Protein AF-A0A645DSS9-F1 (afdb_monomer)

pLDDT: mean 85.05, std 14.17, range [47.34, 95.88]

Mean predicted aligned error: 7.58 Å

Organism: NCBI:txid1076179

Nearest PDB structures (foldseek):
  5gar-assembly1_R  TM=8.750E-01  e=1.091E-02  Thermus thermophilus
  6r10-assembly1_Y  TM=9.092E-01  e=1.528E-02  Thermus thermophilus HB8
  6r10-assembly1_X  TM=8.904E-01  e=1.710E-02  Thermus thermophilus HB8
  8yy1-assembly1_U  TM=9.049E-01  e=2.396E-02  Thermus thermophilus HB8
  8yy1-assembly1_Z  TM=8.650E-01  e=2.141E-02  Thermus thermophilus HB8

Solvent-accessible surface area (backbone atoms only — not comparable to full-atom values): 4822 Å² total; per-residue (Å²): 142,82,66,59,32,86,86,76,66,71,70,57,83,78,46,72,69,56,54,54,49,49,57,58,23,48,43,49,26,56,52,36,33,53,59,26,48,58,54,22,53,56,40,42,55,54,25,51,57,48,31,75,78,40,63,92,44,44,76,67,40,49,48,62,29,52,59,34,46,52,52,25,52,52,19,42,52,53,19,53,52,45,53,68,68,56,85,110

Sequence (88 aa):
MQKSGLLGAGGAAITVWQGLGICFACLPIAISGFYSAIWQGKSSAASILMIAKRPEQIGKAVILPAMCETYAVFGLLISILLLNGIKL

Foldseek 3Di:
DCQQCPVHDDGPPQDPVLVVLLVVLLVLLVVQVVVLVVQLVVLLVVLVVVCVVPVVCNVVSVVRSVVSCVSSVVSVVSSVVSNVVRRD

Secondary structure (DSSP, 8-state):
--SS-TTTS------HHHHHHHHHHTHHHHHHHHHHHHHHHHHHHHHHHHHHH-GGGHHHHHHHHHHHHHHHHHHHHHHHHHHHHS--

Radius of gyration: 19.05 Å; Cα contacts (8 Å, |Δi|>4): 71; chains: 1; bounding box: 31×27×55 Å

Structure (mmCIF, N/CA/C/O backbone):
data_AF-A0A645DSS9-F1
#
_entry.id   AF-A0A645DSS9-F1
#
loop_
_atom_site.group_PDB
_atom_site.id
_atom_site.type_symbol
_atom_site.label_atom_id
_atom_site.label_alt_id
_atom_site.label_comp_id
_atom_site.label_asym_id
_atom_site.label_entity_id
_atom_site.label_seq_id
_atom_site.pdbx_PDB_ins_code
_atom_site.Cartn_x
_atom_site.Cartn_y
_atom_site.Cartn_z
_atom_site.occupancy
_atom_site.B_iso_or_equiv
_atom_site.auth_seq_id
_atom_site.auth_comp_id
_atom_site.auth_asym_id
_atom_site.auth_atom_id
_atom_site.pdbx_PDB_model_num
ATOM 1 N N . MET A 1 1 ? 7.476 15.285 -13.430 1.00 49.03 1 MET A N 1
ATOM 2 C CA . MET A 1 1 ? 6.269 14.607 -13.966 1.00 49.03 1 MET A CA 1
ATOM 3 C C . MET A 1 1 ? 5.747 15.264 -15.255 1.00 49.03 1 MET A C 1
ATOM 5 O O . MET A 1 1 ? 4.555 15.256 -15.515 1.00 49.03 1 MET A O 1
ATOM 9 N N . GLN A 1 2 ? 6.634 15.758 -16.123 1.00 53.19 2 GLN A N 1
ATOM 10 C CA . GLN A 1 2 ? 6.281 16.360 -17.413 1.00 53.19 2 GLN A CA 1
ATOM 11 C C . GLN A 1 2 ? 7.066 15.625 -18.505 1.00 53.19 2 GLN A C 1
ATOM 13 O O . GLN A 1 2 ? 7.980 16.171 -19.102 1.00 53.19 2 GLN A O 1
ATOM 18 N N . LYS A 1 3 ? 6.804 14.321 -18.655 1.00 51.06 3 LYS A N 1
ATOM 19 C CA . LYS A 1 3 ? 7.543 13.477 -19.608 1.00 51.06 3 LYS A CA 1
ATOM 20 C C . LYS A 1 3 ? 6.807 13.294 -20.935 1.00 51.06 3 LYS A C 1
ATOM 22 O O . LYS A 1 3 ? 7.455 13.121 -21.948 1.00 51.06 3 LYS A O 1
ATOM 27 N N . SER A 1 4 ? 5.474 13.392 -20.940 1.00 52.69 4 SER A N 1
ATOM 28 C CA . SER A 1 4 ? 4.622 13.071 -22.100 1.00 52.69 4 SER A CA 1
ATOM 29 C C . SER A 1 4 ? 4.077 14.278 -22.874 1.00 52.69 4 SER A C 1
ATOM 31 O O . SER A 1 4 ? 3.388 14.083 -23.870 1.00 52.69 4 SER A O 1
ATOM 33 N N . GLY A 1 5 ? 4.334 15.518 -22.445 1.00 54.72 5 GLY A N 1
ATOM 34 C CA . GLY A 1 5 ? 3.751 16.694 -23.112 1.00 54.72 5 GLY A CA 1
ATOM 35 C C . GLY A 1 5 ? 2.213 16.766 -23.042 1.00 54.72 5 GLY A C 1
ATOM 36 O O . GLY A 1 5 ? 1.612 17.580 -23.737 1.00 54.72 5 GLY A O 1
ATOM 37 N N . LEU A 1 6 ? 1.575 15.955 -22.182 1.00 59.44 6 LEU A N 1
ATOM 38 C CA . LEU A 1 6 ? 0.115 15.788 -22.062 1.00 59.44 6 LEU A CA 1
ATOM 39 C C . LEU A 1 6 ? -0.648 17.095 -21.750 1.00 59.44 6 LEU A C 1
ATOM 41 O O . LEU A 1 6 ? -1.842 17.181 -22.006 1.00 59.44 6 LEU A O 1
ATOM 45 N N . LEU A 1 7 ? 0.039 18.115 -21.226 1.00 61.22 7 LEU A N 1
ATOM 46 C CA . LEU A 1 7 ? -0.513 19.433 -20.877 1.00 61.22 7 LEU A CA 1
ATOM 47 C C . LEU A 1 7 ? -0.058 20.566 -21.816 1.00 61.22 7 LEU A C 1
ATOM 49 O O . LEU A 1 7 ? -0.152 21.734 -21.459 1.00 61.22 7 LEU A O 1
ATOM 53 N N . GLY A 1 8 ? 0.405 20.233 -23.024 1.00 60.06 8 GLY A N 1
ATOM 54 C CA . GLY A 1 8 ? 0.730 21.223 -24.049 1.00 60.06 8 GLY A CA 1
ATOM 55 C C . GLY A 1 8 ? 2.166 21.730 -23.959 1.00 60.06 8 GLY A C 1
ATOM 56 O O . GLY A 1 8 ? 2.455 22.705 -23.279 1.00 60.06 8 GLY A O 1
ATOM 57 N N . ALA A 1 9 ? 3.058 21.037 -24.666 1.00 47.34 9 ALA A N 1
ATOM 58 C CA . ALA A 1 9 ? 4.218 21.563 -25.396 1.00 47.34 9 ALA A CA 1
ATOM 59 C C . ALA A 1 9 ? 5.046 20.358 -25.868 1.00 47.34 9 ALA A C 1
ATOM 61 O O . ALA A 1 9 ? 5.670 19.689 -25.050 1.00 47.34 9 ALA A O 1
ATOM 62 N N . GLY A 1 10 ? 5.021 20.079 -27.176 1.00 51.88 10 GLY A N 1
ATOM 63 C CA . GLY A 1 10 ? 5.896 19.103 -27.834 1.00 51.88 10 GLY A CA 1
ATOM 64 C C . GLY A 1 10 ? 5.647 17.651 -27.424 1.00 51.88 10 GLY A C 1
ATOM 65 O O . GLY A 1 10 ? 6.270 17.140 -26.498 1.00 51.88 10 GLY A O 1
ATOM 66 N N . GLY A 1 11 ? 4.751 16.966 -28.136 1.00 51.28 11 GLY A N 1
ATOM 67 C CA . GLY A 1 11 ? 4.566 15.526 -27.974 1.00 51.28 11 GLY A CA 1
ATOM 68 C C . GLY A 1 11 ? 5.838 14.782 -28.375 1.00 51.28 11 GLY A C 1
ATOM 69 O O . GLY A 1 11 ? 6.119 14.638 -29.563 1.00 51.28 11 GLY A O 1
ATOM 70 N N . ALA A 1 12 ? 6.600 14.298 -27.395 1.00 57.44 12 ALA A N 1
ATOM 71 C CA . ALA A 1 12 ? 7.514 13.193 -27.637 1.00 57.44 12 ALA A CA 1
ATOM 72 C C . ALA A 1 12 ? 6.670 12.035 -28.186 1.00 57.44 12 ALA A C 1
ATOM 74 O O . ALA A 1 12 ? 5.631 11.707 -27.607 1.00 57.44 12 ALA A O 1
ATOM 75 N N . ALA A 1 13 ? 7.056 11.473 -29.332 1.00 61.72 13 ALA A N 1
ATOM 76 C CA . ALA A 1 13 ? 6.335 10.365 -29.944 1.00 61.72 13 ALA A CA 1
ATOM 77 C C . ALA A 1 13 ? 6.383 9.160 -28.996 1.00 61.72 13 ALA A C 1
ATOM 79 O O . ALA 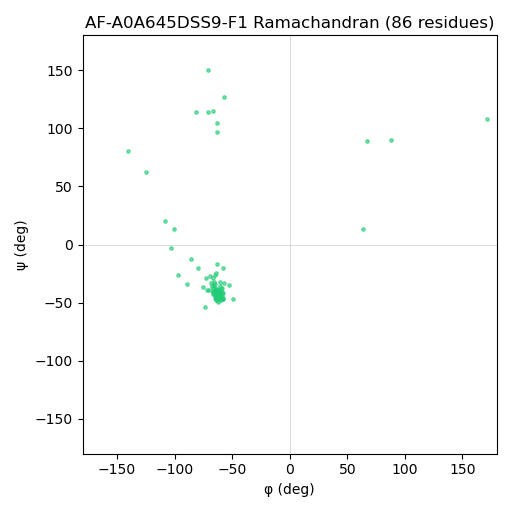A 1 13 ? 7.371 8.431 -28.954 1.00 61.72 13 ALA A O 1
ATOM 80 N N . ILE A 1 14 ? 5.325 8.981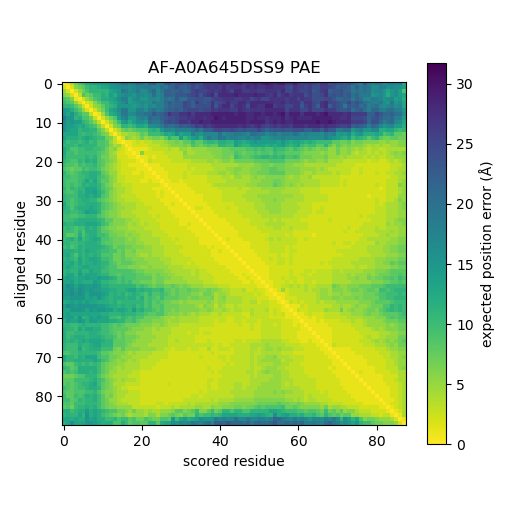 -28.204 1.00 66.12 14 ILE A N 1
ATOM 81 C CA . ILE A 1 14 ? 5.223 7.870 -27.266 1.00 66.12 14 ILE A CA 1
ATOM 82 C C . ILE A 1 14 ? 5.132 6.596 -28.088 1.00 66.12 14 ILE A C 1
ATOM 84 O O . ILE A 1 14 ? 4.171 6.370 -28.824 1.00 66.12 14 ILE A O 1
ATOM 88 N N . THR A 1 15 ? 6.147 5.754 -27.964 1.00 80.44 15 THR A N 1
ATOM 89 C CA . THR A 1 15 ? 6.136 4.432 -28.578 1.00 80.44 15 THR A CA 1
ATOM 90 C C . THR A 1 15 ? 5.136 3.536 -27.843 1.00 80.44 15 THR A C 1
ATOM 92 O O . THR A 1 15 ? 4.932 3.666 -26.633 1.00 80.44 15 THR A O 1
ATOM 95 N N . VAL A 1 16 ? 4.533 2.573 -28.548 1.00 81.00 16 VAL A N 1
ATOM 96 C CA . VAL A 1 16 ? 3.616 1.583 -27.940 1.00 81.00 16 VAL A CA 1
ATOM 97 C C . VAL A 1 16 ? 4.272 0.880 -26.740 1.00 81.00 16 VAL A C 1
ATOM 99 O O . VAL A 1 16 ? 3.620 0.630 -25.727 1.00 81.00 16 VAL A O 1
ATOM 102 N N . TRP A 1 17 ? 5.586 0.653 -26.809 1.00 80.81 17 TRP A N 1
ATOM 103 C CA . TRP A 1 17 ? 6.391 0.079 -25.730 1.00 80.81 17 TRP A CA 1
ATOM 104 C C . TRP A 1 17 ? 6.448 0.957 -24.473 1.00 80.81 17 TRP A C 1
ATOM 106 O O . TRP A 1 17 ? 6.351 0.439 -23.361 1.00 80.81 17 TRP A O 1
ATOM 116 N N . GLN A 1 18 ? 6.555 2.279 -24.624 1.00 80.31 18 GLN A N 1
ATOM 117 C CA . GLN A 1 18 ? 6.523 3.217 -23.497 1.00 80.31 18 GLN A CA 1
ATOM 118 C C . GLN A 1 18 ? 5.123 3.303 -22.873 1.00 80.31 18 GLN A C 1
ATOM 120 O O . GLN A 1 18 ? 5.007 3.326 -21.649 1.00 80.31 18 GLN A O 1
ATOM 125 N N . GLY A 1 19 ? 4.061 3.286 -23.689 1.00 81.44 19 GLY A N 1
ATOM 126 C CA . GLY A 1 19 ? 2.678 3.249 -23.197 1.00 81.44 19 GLY A CA 1
ATOM 127 C C . GLY A 1 19 ? 2.380 1.984 -22.386 1.00 81.44 19 GLY A C 1
ATOM 128 O O . GLY A 1 19 ? 1.860 2.062 -21.274 1.00 81.44 19 GLY A O 1
ATOM 129 N N . LEU A 1 20 ? 2.803 0.824 -22.894 1.00 86.00 20 LEU A N 1
ATOM 130 C CA . LEU 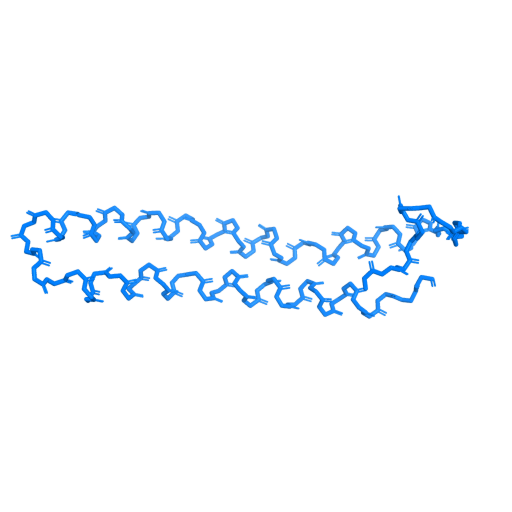A 1 20 ? 2.679 -0.447 -22.182 1.00 86.00 20 LEU A CA 1
ATOM 131 C C . LEU A 1 20 ? 3.492 -0.450 -20.875 1.00 86.00 20 LEU A C 1
ATOM 133 O O . LEU A 1 20 ? 3.006 -0.920 -19.846 1.00 86.00 20 LEU A O 1
ATOM 137 N N . GLY A 1 21 ? 4.693 0.138 -20.884 1.00 87.38 21 GLY A N 1
ATOM 138 C CA . GLY A 1 21 ? 5.511 0.324 -19.684 1.00 87.38 21 GLY A CA 1
ATOM 139 C C . GLY A 1 21 ? 4.805 1.144 -18.601 1.00 87.38 21 GLY A C 1
ATOM 140 O O . GLY A 1 21 ? 4.855 0.778 -17.429 1.00 87.38 21 GLY A O 1
ATOM 141 N N . ILE A 1 22 ? 4.093 2.210 -18.981 1.00 86.94 22 ILE A N 1
ATOM 142 C CA . ILE A 1 22 ? 3.293 3.024 -18.053 1.00 86.94 22 ILE A CA 1
ATOM 143 C C . ILE A 1 22 ? 2.131 2.205 -17.474 1.00 86.94 22 ILE A C 1
ATOM 145 O O . ILE A 1 22 ? 1.903 2.250 -16.266 1.00 86.94 22 ILE A O 1
ATOM 149 N N . CYS A 1 23 ? 1.429 1.411 -18.292 1.00 88.88 23 CYS A N 1
ATOM 150 C CA . CYS A 1 23 ? 0.363 0.528 -17.807 1.00 88.88 23 CYS A CA 1
ATOM 151 C C . CYS A 1 23 ? 0.873 -0.457 -16.745 1.00 88.88 23 CYS A C 1
ATOM 153 O O . CYS A 1 23 ? 0.255 -0.593 -15.688 1.00 88.88 23 CYS A O 1
ATOM 155 N N . PHE A 1 24 ? 2.020 -1.100 -16.982 1.00 90.75 24 PHE A N 1
ATOM 156 C CA . PHE A 1 24 ? 2.623 -2.000 -15.997 1.00 90.75 24 PHE A CA 1
ATOM 157 C C . PHE A 1 24 ? 3.156 -1.267 -14.764 1.00 90.75 24 PHE A C 1
ATOM 159 O O . PHE A 1 24 ? 3.067 -1.802 -13.662 1.00 90.75 24 PHE A O 1
ATOM 166 N N . ALA A 1 25 ? 3.649 -0.035 -14.912 1.00 91.12 25 ALA A N 1
ATOM 167 C CA . ALA A 1 25 ? 4.105 0.777 -13.788 1.00 91.12 25 ALA A CA 1
ATOM 168 C C . ALA A 1 25 ? 2.972 1.166 -12.821 1.00 91.12 25 ALA A C 1
ATOM 170 O O . ALA A 1 25 ? 3.240 1.363 -11.642 1.00 91.12 25 ALA A O 1
ATOM 171 N N . CYS A 1 26 ? 1.720 1.238 -13.283 1.00 91.94 26 CYS A N 1
ATOM 172 C CA . CYS A 1 26 ? 0.545 1.512 -12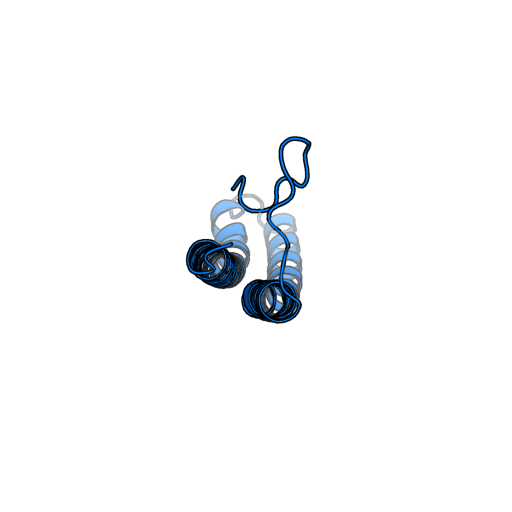.442 1.00 91.94 26 CYS A CA 1
ATOM 173 C 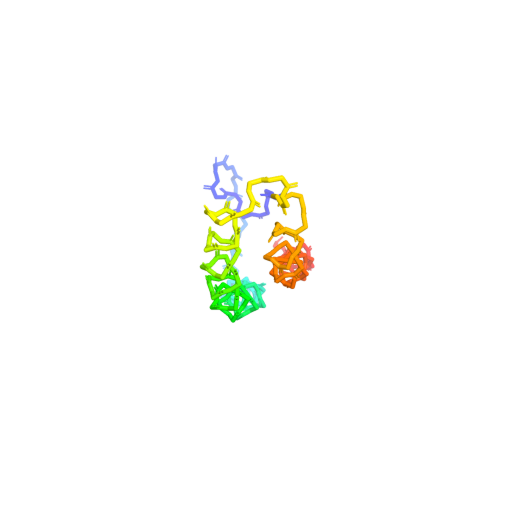C . CYS A 1 26 ? -0.050 0.256 -11.778 1.00 91.94 26 CYS A C 1
ATOM 175 O O . CYS A 1 26 ? -0.894 0.359 -10.886 1.00 91.94 26 CYS A O 1
ATOM 177 N N . LEU A 1 27 ? 0.365 -0.937 -12.199 1.00 93.94 27 LEU A N 1
ATOM 178 C CA . LEU A 1 27 ? -0.176 -2.195 -11.689 1.00 93.94 27 LEU A CA 1
ATOM 179 C C . LEU A 1 27 ? 0.109 -2.446 -10.191 1.00 93.94 27 LEU A C 1
ATOM 181 O O . LEU A 1 27 ? -0.796 -2.924 -9.503 1.00 93.94 27 LEU A O 1
ATOM 185 N N . PRO A 1 28 ? 1.298 -2.110 -9.643 1.00 93.06 28 PRO A N 1
ATOM 186 C CA . PRO A 1 28 ? 1.605 -2.346 -8.236 1.00 93.06 28 PRO A CA 1
ATOM 187 C C . PRO A 1 28 ? 0.637 -1.627 -7.296 1.00 93.06 28 PRO A C 1
ATOM 189 O O . PRO A 1 28 ? 0.093 -2.273 -6.405 1.00 93.06 28 PRO A O 1
ATOM 192 N N . ILE A 1 29 ? 0.363 -0.334 -7.523 1.00 95.69 29 ILE A N 1
ATOM 193 C CA . ILE A 1 29 ? -0.604 0.428 -6.718 1.00 95.69 29 ILE A CA 1
ATOM 194 C C . ILE A 1 29 ? -2.034 -0.081 -6.902 1.00 95.69 29 ILE A C 1
ATOM 196 O O . ILE A 1 29 ? -2.784 -0.145 -5.931 1.00 95.69 29 ILE A O 1
ATOM 200 N N . ALA A 1 30 ? -2.415 -0.488 -8.115 1.00 94.69 30 ALA A N 1
ATOM 201 C CA . ALA A 1 30 ? -3.750 -1.023 -8.362 1.00 94.69 30 ALA A CA 1
ATOM 202 C C . ALA A 1 30 ? -4.004 -2.292 -7.533 1.00 94.69 30 ALA A C 1
ATOM 204 O O . ALA A 1 30 ? -5.034 -2.407 -6.874 1.00 94.69 30 ALA A O 1
ATOM 205 N N . ILE A 1 31 ? -3.042 -3.218 -7.510 1.00 95.62 31 ILE A N 1
ATOM 206 C CA . ILE A 1 31 ? -3.165 -4.472 -6.761 1.00 95.62 31 ILE A CA 1
ATOM 207 C C . ILE A 1 31 ? -3.030 -4.215 -5.257 1.00 95.62 31 ILE A C 1
ATOM 209 O O . ILE A 1 31 ? -3.906 -4.604 -4.483 1.00 95.62 31 ILE A O 1
ATOM 213 N N . SER A 1 32 ? -1.954 -3.556 -4.821 1.00 94.38 32 SER A N 1
ATOM 214 C CA . SER A 1 32 ? -1.692 -3.353 -3.392 1.00 94.38 32 SER A CA 1
ATOM 215 C C . SER A 1 32 ? -2.759 -2.479 -2.735 1.00 94.38 32 SER A C 1
ATOM 217 O O . SER A 1 32 ? -3.185 -2.774 -1.621 1.00 94.38 32 SER A O 1
ATOM 219 N N . GLY A 1 33 ? -3.216 -1.433 -3.430 1.00 94.62 33 GLY A N 1
ATOM 220 C CA . GLY A 1 33 ? -4.276 -0.543 -2.973 1.00 94.62 33 GLY A CA 1
ATOM 221 C C . GLY A 1 33 ? -5.612 -1.268 -2.864 1.00 94.62 33 GLY A C 1
ATOM 222 O O . GLY A 1 33 ? -6.294 -1.123 -1.853 1.00 94.62 33 GLY A O 1
ATOM 223 N N . PHE A 1 34 ? -5.953 -2.118 -3.839 1.00 95.19 34 PHE A N 1
ATOM 224 C CA . PHE A 1 34 ? -7.194 -2.892 -3.802 1.00 95.19 34 PHE A CA 1
ATOM 225 C C . PHE A 1 34 ? -7.249 -3.845 -2.603 1.00 95.19 34 PHE A C 1
ATOM 227 O O . PHE A 1 34 ? -8.215 -3.829 -1.839 1.00 95.19 34 PHE A O 1
ATOM 234 N N . TYR A 1 35 ? -6.197 -4.639 -2.382 1.00 94.31 35 TYR A N 1
ATOM 235 C CA . TYR A 1 35 ? -6.156 -5.548 -1.235 1.00 94.31 35 TYR A CA 1
ATOM 236 C C . TYR A 1 35 ? -6.084 -4.798 0.100 1.00 94.31 35 TYR A C 1
ATOM 238 O O . TYR A 1 35 ? -6.795 -5.163 1.036 1.00 94.31 35 TYR A O 1
ATOM 246 N N . SER A 1 36 ? -5.269 -3.742 0.195 1.00 94.38 36 SER A N 1
ATOM 247 C CA . SER A 1 36 ? -5.162 -2.914 1.404 1.00 94.38 36 SER A CA 1
ATOM 248 C C . SER A 1 36 ? -6.515 -2.300 1.788 1.00 94.38 36 SER A C 1
ATOM 250 O O . SER A 1 36 ? -6.917 -2.406 2.948 1.00 94.38 36 SER A O 1
ATOM 252 N N . ALA A 1 37 ? -7.274 -1.779 0.817 1.00 94.31 37 ALA A N 1
ATOM 253 C CA . ALA A 1 37 ? -8.578 -1.159 1.052 1.00 94.31 37 ALA A CA 1
ATOM 254 C C . ALA A 1 37 ? -9.599 -2.119 1.690 1.00 94.31 37 ALA A C 1
ATOM 256 O O . ALA A 1 37 ? -10.352 -1.716 2.578 1.00 94.31 37 ALA A O 1
ATOM 257 N N . ILE A 1 38 ? -9.603 -3.400 1.300 1.00 95.19 38 ILE A N 1
ATOM 258 C CA . ILE A 1 38 ? -10.509 -4.409 1.879 1.00 95.19 38 ILE A CA 1
ATOM 259 C C . ILE A 1 38 ? -10.238 -4.579 3.381 1.00 95.19 38 ILE A C 1
ATOM 261 O O . ILE A 1 38 ? -11.165 -4.590 4.196 1.00 95.19 38 ILE A O 1
ATOM 265 N N . TRP A 1 39 ? -8.967 -4.700 3.767 1.00 93.44 39 TRP A N 1
ATOM 266 C CA . TRP A 1 39 ? -8.580 -4.863 5.170 1.00 93.44 39 TRP A CA 1
ATOM 267 C C . TRP A 1 39 ? -8.759 -3.576 5.969 1.00 93.44 39 TRP A C 1
ATOM 269 O O . TRP A 1 39 ? -9.247 -3.626 7.099 1.00 93.44 39 TRP A O 1
ATOM 279 N N . GLN A 1 40 ? -8.441 -2.429 5.369 1.00 95.88 40 GLN A N 1
ATOM 280 C CA . GLN A 1 40 ? -8.634 -1.122 5.982 1.00 95.88 40 GLN A CA 1
ATOM 281 C C . GLN A 1 40 ? -10.117 -0.861 6.265 1.00 95.88 40 GLN A C 1
ATOM 283 O O . GLN A 1 40 ? -10.449 -0.435 7.366 1.00 95.88 40 GLN A O 1
ATOM 288 N N . GLY A 1 41 ? -11.024 -1.203 5.344 1.00 94.56 41 GLY A N 1
ATOM 289 C CA . GLY A 1 41 ? -12.469 -1.082 5.561 1.00 94.56 41 GLY A CA 1
ATOM 290 C C . GLY A 1 41 ? -12.964 -1.920 6.745 1.00 94.56 41 GLY A C 1
ATOM 291 O O . GLY A 1 41 ? -13.686 -1.421 7.609 1.00 94.56 41 GLY A O 1
ATOM 292 N N . LYS A 1 42 ? -12.516 -3.179 6.838 1.00 94.69 42 LYS A N 1
ATOM 293 C CA . LYS A 1 42 ? -12.852 -4.075 7.960 1.00 94.69 42 LYS A CA 1
ATOM 294 C C . LYS A 1 42 ? -12.306 -3.558 9.293 1.00 94.69 42 LYS A C 1
ATOM 296 O O . LYS A 1 42 ? -13.019 -3.568 10.294 1.00 94.69 42 LYS A O 1
ATOM 301 N N . SER A 1 43 ? -11.057 -3.098 9.294 1.00 93.94 43 SER A N 1
ATOM 302 C CA . SER A 1 43 ? -10.392 -2.521 10.463 1.00 93.94 43 SER A CA 1
ATOM 303 C C . SER A 1 43 ? -11.112 -1.256 10.942 1.00 93.94 43 SER A C 1
ATOM 305 O O . SER A 1 43 ? -11.489 -1.165 12.107 1.00 93.94 43 SER A O 1
ATOM 307 N N . SER A 1 44 ? -11.429 -0.337 10.027 1.00 94.62 44 SER A N 1
ATOM 308 C CA . SER A 1 44 ? -12.155 0.900 10.326 1.00 94.62 44 SER A CA 1
ATOM 309 C C . SER A 1 44 ? -13.548 0.643 10.898 1.00 94.62 44 SER A C 1
ATOM 311 O O . SER A 1 44 ? -13.937 1.306 11.856 1.00 94.62 44 SER A O 1
ATOM 313 N N . ALA A 1 45 ? -14.288 -0.344 10.382 1.00 95.00 45 ALA A N 1
ATOM 314 C CA . ALA A 1 45 ? -15.594 -0.709 10.933 1.00 95.00 45 ALA A CA 1
ATOM 315 C C . ALA A 1 45 ? -15.496 -1.166 12.402 1.00 95.00 45 ALA A C 1
ATOM 317 O O . ALA A 1 45 ? -16.293 -0.742 13.244 1.00 95.00 45 ALA A O 1
ATOM 318 N N . ALA A 1 46 ? -14.487 -1.980 12.735 1.00 92.88 46 ALA A N 1
ATOM 319 C CA . ALA A 1 46 ? -14.233 -2.406 14.112 1.00 92.88 46 ALA A CA 1
ATOM 320 C C . ALA A 1 46 ? -13.793 -1.234 15.009 1.00 92.88 46 ALA A C 1
ATOM 322 O O . ALA A 1 46 ? -14.269 -1.104 16.141 1.00 92.88 46 ALA A O 1
ATOM 323 N N . SER A 1 47 ? -12.941 -0.347 14.492 1.00 93.06 47 SER A N 1
ATOM 324 C CA . SER A 1 47 ? -12.493 0.860 15.190 1.00 93.06 47 SER A CA 1
ATOM 325 C C . SER A 1 47 ? -13.645 1.814 15.504 1.00 93.06 47 SER A C 1
ATOM 327 O O . SER A 1 47 ? -13.711 2.338 16.613 1.00 93.06 47 SER A O 1
ATOM 329 N N . ILE A 1 48 ? -14.600 1.995 14.588 1.00 93.69 48 ILE A N 1
ATOM 330 C CA . ILE A 1 48 ? -15.790 2.831 14.818 1.00 93.69 48 ILE A CA 1
ATOM 331 C C . ILE A 1 48 ? -16.642 2.260 15.958 1.00 93.69 48 ILE A C 1
ATOM 333 O O . ILE A 1 48 ? -17.053 3.005 16.848 1.00 93.69 48 ILE A O 1
ATOM 337 N N . LEU A 1 49 ? -16.857 0.939 15.993 1.00 93.19 49 LEU A N 1
ATOM 338 C CA . LEU A 1 49 ? -17.594 0.288 17.083 1.00 93.19 49 LEU A CA 1
ATOM 339 C C . LEU A 1 49 ? -16.893 0.467 18.440 1.00 93.19 49 LEU A C 1
ATOM 341 O O . LEU A 1 49 ? -17.545 0.679 19.464 1.00 93.19 49 LEU A O 1
ATOM 345 N N . MET A 1 50 ? -15.563 0.381 18.453 1.00 92.44 50 MET A N 1
ATOM 346 C CA . MET A 1 50 ? -14.756 0.609 19.649 1.00 92.44 50 MET A CA 1
ATOM 347 C C . MET A 1 50 ? -14.885 2.054 20.146 1.00 92.44 50 MET A C 1
ATOM 349 O O . MET A 1 50 ? -15.130 2.263 21.334 1.00 92.44 50 MET A O 1
ATOM 353 N N . ILE A 1 51 ? -14.783 3.033 19.241 1.00 94.44 51 ILE A N 1
ATOM 354 C CA . ILE A 1 51 ? -14.933 4.464 19.544 1.00 94.44 51 ILE A CA 1
ATOM 355 C C . ILE A 1 51 ? -16.337 4.764 20.077 1.00 94.44 51 ILE A C 1
ATOM 357 O O . ILE A 1 51 ? -16.467 5.493 21.056 1.00 94.44 51 ILE A O 1
ATOM 361 N N . ALA A 1 52 ? -17.374 4.147 19.501 1.00 93.56 52 ALA A N 1
ATOM 362 C CA . ALA A 1 52 ? -18.754 4.318 19.950 1.00 93.56 52 ALA A CA 1
ATOM 363 C C . ALA A 1 52 ? -18.969 3.879 21.411 1.00 93.56 52 ALA A C 1
ATOM 365 O O . ALA A 1 52 ? -19.783 4.467 22.117 1.00 93.56 52 ALA A O 1
ATOM 366 N N . LYS A 1 53 ? -18.234 2.861 21.886 1.00 93.31 53 LYS A N 1
ATOM 367 C CA . LYS A 1 53 ? -18.302 2.393 23.283 1.00 93.31 53 LYS A CA 1
ATOM 368 C C . LYS A 1 53 ? -17.325 3.114 24.211 1.00 93.31 53 LYS A C 1
ATOM 370 O O . LYS A 1 53 ? -17.598 3.239 25.401 1.00 93.31 53 LYS A O 1
ATOM 375 N N . ARG A 1 54 ? -16.150 3.498 23.705 1.00 93.44 54 ARG A N 1
ATOM 376 C CA . ARG A 1 54 ? -15.042 4.075 24.482 1.00 93.44 54 ARG A CA 1
ATOM 377 C C . ARG A 1 54 ? -14.379 5.205 23.681 1.00 93.44 54 ARG A C 1
ATOM 379 O O . ARG A 1 54 ? -13.319 4.983 23.087 1.00 93.44 54 ARG A O 1
ATOM 386 N N . PRO A 1 55 ? -14.959 6.418 23.678 1.00 90.00 55 PRO A N 1
ATOM 387 C CA . PRO A 1 55 ? -14.464 7.536 22.867 1.00 90.00 55 PRO A CA 1
ATOM 388 C C . PRO A 1 55 ? -13.060 8.001 23.280 1.00 90.00 55 PRO A C 1
ATOM 390 O O . PRO A 1 55 ? -12.294 8.498 22.464 1.00 90.00 55 PRO A O 1
ATOM 393 N N . GLU A 1 56 ? -12.660 7.753 24.524 1.00 93.50 56 GLU A N 1
ATOM 394 C CA . GLU A 1 56 ? -11.313 8.047 25.030 1.00 93.50 56 GLU A CA 1
ATOM 395 C C . GLU A 1 56 ? -10.208 7.253 24.305 1.00 93.50 56 GLU A C 1
ATOM 397 O O . GLU A 1 56 ? -9.029 7.591 24.391 1.00 93.50 56 GLU A O 1
ATOM 402 N N . GLN A 1 57 ? -10.566 6.184 23.581 1.00 91.56 57 GLN A N 1
ATOM 403 C CA . GLN A 1 57 ? -9.615 5.295 22.910 1.00 91.56 57 GLN A CA 1
ATOM 404 C C . GLN A 1 57 ? -9.466 5.561 21.403 1.00 91.56 57 GLN A C 1
ATOM 406 O O . GLN A 1 57 ? -8.844 4.749 20.717 1.00 91.56 57 GLN A O 1
ATOM 411 N N . ILE A 1 58 ? -9.962 6.695 20.884 1.00 90.06 58 ILE A N 1
ATOM 412 C CA . ILE A 1 58 ? -9.853 7.076 19.458 1.00 90.06 58 ILE A CA 1
ATOM 413 C C . ILE A 1 58 ? -8.420 6.943 18.929 1.00 90.06 58 ILE A C 1
ATOM 415 O O . ILE A 1 58 ? -8.206 6.330 17.884 1.00 90.06 58 ILE A O 1
ATOM 419 N N . GLY A 1 59 ? -7.430 7.450 19.672 1.00 89.00 59 GLY A N 1
ATOM 420 C CA . GLY A 1 59 ? -6.028 7.392 19.252 1.00 89.00 59 GLY A CA 1
ATOM 421 C C . GLY A 1 59 ? -5.529 5.962 19.032 1.00 89.00 59 GLY A C 1
ATOM 422 O O . GLY A 1 59 ? -4.819 5.708 18.069 1.00 89.00 59 GLY A O 1
ATOM 423 N N . LYS A 1 60 ? -5.958 5.003 19.866 1.00 88.31 60 LYS A N 1
ATOM 424 C CA . LYS A 1 60 ? -5.616 3.578 19.703 1.00 88.31 60 LYS A CA 1
ATOM 425 C C . LYS A 1 60 ? -6.407 2.928 18.569 1.00 88.31 60 LYS A C 1
ATOM 427 O O . LYS A 1 60 ? -5.868 2.094 17.849 1.00 88.31 60 LYS A O 1
ATOM 432 N N . ALA A 1 61 ? -7.666 3.327 18.400 1.00 91.19 61 ALA A N 1
ATOM 433 C CA . ALA A 1 61 ? -8.553 2.791 17.377 1.00 91.19 61 ALA A CA 1
ATOM 434 C C . ALA A 1 61 ? -8.100 3.154 15.949 1.00 91.19 61 ALA A C 1
ATOM 436 O O . ALA A 1 61 ? -8.345 2.382 15.025 1.00 91.19 61 ALA A O 1
ATOM 437 N N . VAL A 1 62 ? -7.410 4.283 15.753 1.00 92.56 62 VAL A N 1
ATOM 438 C CA . VAL A 1 62 ? -6.944 4.722 14.422 1.00 92.56 62 VAL A CA 1
ATOM 439 C C . VAL A 1 62 ? -5.666 4.017 13.947 1.00 92.56 62 VAL A C 1
ATOM 441 O O . VAL A 1 62 ? -5.405 3.967 12.747 1.00 92.56 62 VAL A O 1
ATOM 444 N N . ILE A 1 63 ? -4.886 3.438 14.866 1.00 93.56 63 ILE A N 1
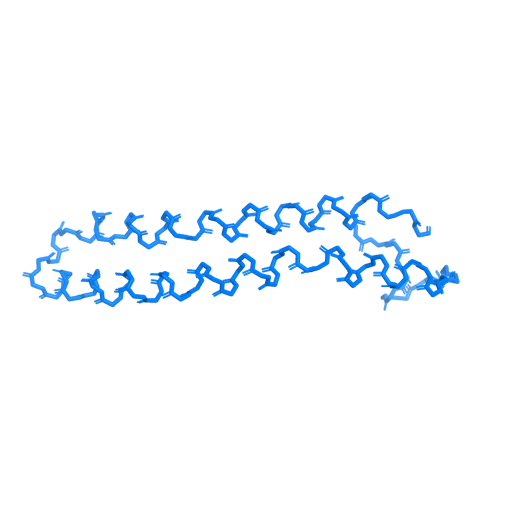ATOM 445 C CA . ILE A 1 63 ? -3.577 2.844 14.549 1.00 93.56 63 ILE A CA 1
ATOM 446 C C . ILE A 1 63 ? -3.729 1.655 13.600 1.00 93.56 63 ILE A C 1
ATOM 448 O O . ILE A 1 63 ? -3.012 1.567 12.608 1.00 93.56 63 ILE A O 1
ATOM 452 N N . LEU A 1 64 ? -4.675 0.752 13.870 1.00 91.88 64 LEU A N 1
ATOM 453 C CA . LEU A 1 64 ? -4.843 -0.455 13.061 1.00 91.88 64 LEU A CA 1
ATOM 454 C C . LEU A 1 64 ? -5.273 -0.135 11.610 1.00 91.88 64 LEU A C 1
ATOM 456 O O . LEU A 1 64 ? -4.652 -0.673 10.694 1.00 91.88 64 LEU A O 1
ATOM 460 N N . PRO A 1 65 ? -6.257 0.756 11.351 1.00 92.88 65 PRO A N 1
ATOM 461 C CA . PRO A 1 65 ? -6.538 1.241 9.998 1.00 92.88 65 PRO A CA 1
ATOM 462 C C . PRO A 1 65 ? -5.340 1.923 9.321 1.00 92.88 65 PRO A C 1
ATOM 464 O O . PRO A 1 65 ? -5.085 1.664 8.147 1.00 92.88 65 PRO A O 1
ATOM 467 N N . ALA A 1 66 ? -4.578 2.746 10.050 1.00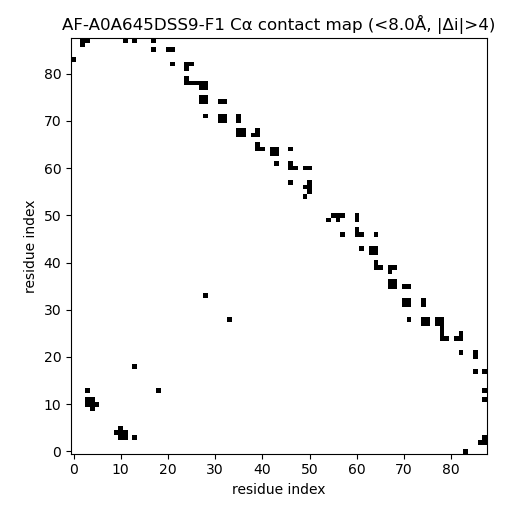 93.25 66 ALA A N 1
ATOM 468 C CA . ALA A 1 66 ? -3.405 3.437 9.506 1.00 93.25 66 ALA A CA 1
ATOM 469 C C . ALA A 1 66 ? -2.276 2.464 9.108 1.00 93.25 66 ALA A C 1
ATOM 471 O O . ALA A 1 66 ? -1.604 2.649 8.091 1.00 93.25 66 ALA A O 1
ATOM 472 N N . MET A 1 67 ? -2.091 1.376 9.862 1.00 92.12 67 MET A N 1
ATOM 473 C CA . MET A 1 67 ? -1.146 0.318 9.493 1.00 92.12 67 MET A CA 1
ATOM 474 C C . MET A 1 67 ? -1.549 -0.381 8.189 1.00 92.12 67 MET A C 1
ATOM 476 O O . MET A 1 67 ? -0.683 -0.677 7.367 1.00 92.12 67 MET A O 1
ATOM 480 N N . CYS A 1 68 ? -2.848 -0.608 7.960 1.00 90.94 68 CYS A N 1
ATOM 481 C CA . CYS A 1 68 ? -3.330 -1.170 6.696 1.00 90.94 68 CYS A CA 1
ATOM 482 C C . CYS A 1 68 ? -3.011 -0.253 5.503 1.00 90.94 68 CYS A C 1
ATOM 484 O O . CYS A 1 68 ? -2.613 -0.751 4.447 1.00 90.94 68 CYS A O 1
ATOM 486 N N . GLU A 1 69 ? -3.117 1.066 5.682 1.00 93.00 69 GLU A N 1
ATOM 487 C CA . GLU A 1 69 ? -2.843 2.068 4.642 1.00 93.00 69 GLU A CA 1
ATOM 488 C C . GLU A 1 69 ? -1.369 2.103 4.212 1.00 93.00 69 GLU A C 1
ATOM 490 O O . GLU A 1 69 ? -1.056 2.308 3.039 1.00 93.00 69 GLU A O 1
ATOM 495 N N . THR A 1 70 ? -0.445 1.819 5.133 1.00 93.69 70 THR A N 1
ATOM 496 C CA . THR A 1 70 ? 1.004 1.860 4.864 1.00 93.69 70 THR A CA 1
ATOM 497 C C . THR A 1 70 ? 1.405 0.935 3.701 1.00 93.69 70 THR A C 1
ATOM 499 O O . THR A 1 70 ? 2.275 1.275 2.897 1.00 93.69 70 THR A O 1
ATOM 502 N N . TYR A 1 71 ? 0.720 -0.201 3.529 1.00 90.44 71 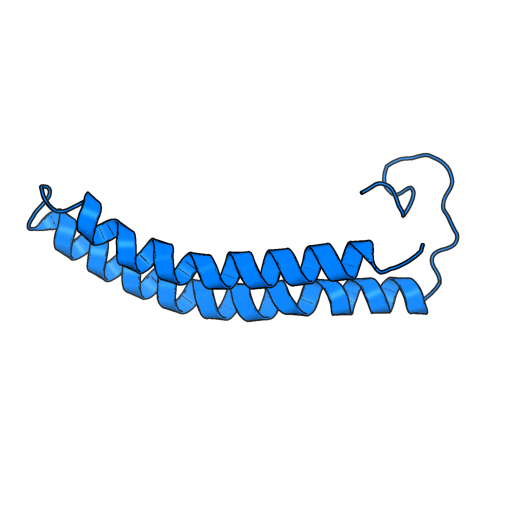TYR A N 1
ATOM 503 C CA . TYR A 1 71 ? 0.945 -1.104 2.394 1.00 90.44 71 TYR A CA 1
ATOM 504 C C . TYR A 1 71 ? 0.528 -0.498 1.046 1.00 90.44 71 TYR A C 1
ATOM 506 O O . TYR A 1 71 ? 1.193 -0.730 0.033 1.00 90.44 71 TYR A O 1
ATOM 514 N N . ALA A 1 72 ? -0.543 0.300 1.018 1.00 92.88 72 ALA A N 1
ATOM 515 C CA . ALA A 1 72 ? -0.947 1.026 -0.182 1.00 92.88 72 ALA A CA 1
ATOM 516 C C . ALA A 1 72 ? 0.091 2.100 -0.539 1.00 92.88 72 ALA A C 1
ATOM 518 O O . ALA A 1 72 ? 0.461 2.231 -1.706 1.00 92.88 72 ALA A O 1
ATOM 519 N N . VAL A 1 73 ? 0.636 2.794 0.468 1.00 94.62 73 VAL A N 1
ATOM 520 C CA . VAL A 1 73 ? 1.703 3.790 0.284 1.00 94.62 73 VAL A CA 1
ATOM 521 C C . VAL A 1 73 ? 2.959 3.159 -0.319 1.00 94.62 73 VAL A C 1
ATOM 523 O O . VAL A 1 73 ? 3.533 3.724 -1.249 1.00 94.62 73 VAL A O 1
ATOM 526 N N . PHE A 1 74 ? 3.365 1.964 0.119 1.00 93.75 74 PHE A N 1
ATOM 527 C CA . PHE A 1 74 ? 4.498 1.268 -0.502 1.00 93.75 74 PHE A CA 1
ATOM 528 C C . PHE A 1 74 ? 4.250 0.927 -1.976 1.00 93.75 74 PHE A C 1
ATOM 530 O O . PHE A 1 74 ? 5.128 1.157 -2.808 1.00 93.75 74 PHE A O 1
ATOM 537 N N . GLY A 1 75 ? 3.056 0.449 -2.334 1.00 93.56 75 GLY A N 1
ATOM 538 C CA . GLY A 1 75 ? 2.717 0.197 -3.740 1.00 93.56 75 GLY A CA 1
ATOM 539 C C . GLY A 1 75 ? 2.667 1.466 -4.591 1.00 93.56 75 GLY A C 1
ATOM 540 O O . GLY A 1 75 ? 3.084 1.451 -5.754 1.00 93.56 75 GLY A O 1
ATOM 541 N N . LEU A 1 76 ? 2.232 2.584 -4.005 1.00 94.88 76 LEU A N 1
ATOM 542 C CA . LEU A 1 76 ? 2.260 3.894 -4.652 1.00 94.88 76 LEU A CA 1
ATOM 543 C C . LEU A 1 76 ? 3.701 4.332 -4.919 1.00 94.88 76 LEU A C 1
ATOM 545 O O . LEU A 1 76 ? 4.021 4.724 -6.039 1.00 94.88 76 LEU A O 1
ATOM 549 N N . LEU A 1 77 ? 4.578 4.217 -3.919 1.00 94.50 77 LEU A N 1
ATOM 550 C CA . LEU A 1 77 ? 5.996 4.550 -4.050 1.00 94.50 77 LEU A CA 1
ATOM 551 C C . LEU A 1 77 ? 6.664 3.722 -5.150 1.00 94.50 77 LEU A C 1
ATOM 553 O O . LEU A 1 77 ? 7.327 4.292 -6.012 1.00 94.50 77 LEU A O 1
ATOM 557 N N . ILE A 1 78 ? 6.435 2.405 -5.182 1.00 94.12 78 ILE A N 1
ATOM 558 C CA . ILE A 1 78 ? 6.956 1.526 -6.240 1.00 94.12 78 ILE A CA 1
ATOM 559 C C . ILE A 1 78 ? 6.472 1.998 -7.616 1.00 94.12 78 ILE A C 1
ATOM 561 O O . ILE A 1 78 ? 7.277 2.150 -8.534 1.00 94.12 78 ILE A O 1
ATOM 565 N N . SER A 1 79 ? 5.179 2.292 -7.753 1.00 93.38 79 SER A N 1
ATOM 566 C CA . SER A 1 79 ? 4.592 2.740 -9.022 1.00 93.38 79 SER A CA 1
ATOM 567 C C . SER A 1 79 ? 5.191 4.074 -9.487 1.00 93.38 79 SER A C 1
ATOM 569 O O . SER A 1 79 ? 5.568 4.224 -10.648 1.00 93.38 79 SER A O 1
ATOM 571 N N . ILE A 1 80 ? 5.378 5.030 -8.571 1.00 91.62 80 ILE A N 1
ATOM 572 C CA . ILE A 1 80 ? 6.028 6.318 -8.860 1.00 91.62 80 ILE A CA 1
ATOM 573 C C . ILE A 1 80 ? 7.490 6.122 -9.281 1.00 91.62 80 ILE A C 1
ATOM 575 O O . ILE A 1 80 ? 7.951 6.784 -10.215 1.00 91.62 80 ILE A O 1
ATOM 579 N N . LEU A 1 81 ? 8.231 5.228 -8.623 1.00 91.94 81 LEU A N 1
ATOM 580 C CA . LEU A 1 81 ? 9.618 4.931 -8.984 1.00 91.94 81 LEU A CA 1
ATOM 581 C C . LEU A 1 81 ? 9.709 4.308 -10.384 1.00 91.94 81 LEU A C 1
ATOM 583 O O . LEU A 1 81 ? 10.534 4.745 -11.188 1.00 91.94 81 LEU A O 1
ATOM 587 N N . LEU A 1 82 ? 8.818 3.369 -10.717 1.00 89.50 82 LEU A N 1
ATOM 588 C CA . LEU A 1 82 ? 8.741 2.764 -12.051 1.00 89.50 82 LEU A CA 1
ATOM 589 C C . LEU A 1 82 ? 8.425 3.805 -13.134 1.00 89.50 82 LEU A C 1
ATOM 591 O O . LEU A 1 82 ? 9.116 3.862 -14.150 1.00 89.50 82 LEU A O 1
ATOM 595 N N . LEU A 1 83 ? 7.454 4.691 -12.893 1.00 87.31 83 LEU A N 1
ATOM 596 C CA . LEU A 1 83 ? 7.123 5.788 -13.812 1.00 87.31 83 LEU A CA 1
ATOM 597 C C . LEU A 1 83 ? 8.301 6.753 -14.026 1.00 87.31 83 LEU A C 1
ATOM 599 O O . LEU A 1 83 ? 8.507 7.270 -15.127 1.00 87.31 83 LEU A O 1
ATOM 603 N N . ASN A 1 84 ? 9.107 6.999 -12.992 1.00 85.19 84 ASN A N 1
ATOM 604 C CA . ASN A 1 84 ? 10.318 7.806 -13.128 1.00 85.19 84 ASN A CA 1
ATOM 605 C C . ASN A 1 84 ? 11.443 7.074 -13.875 1.00 85.19 84 ASN A C 1
ATOM 607 O O . ASN A 1 84 ? 12.217 7.737 -14.569 1.00 85.19 84 ASN A O 1
ATOM 611 N N . GLY A 1 85 ? 11.504 5.744 -13.802 1.00 80.62 85 GLY A N 1
ATOM 612 C CA . GLY A 1 85 ? 12.454 4.918 -14.552 1.00 80.62 85 GLY A CA 1
ATOM 613 C C . GLY A 1 85 ? 12.196 4.883 -16.063 1.00 80.62 85 GLY A C 1
ATOM 614 O O . GLY A 1 85 ? 13.140 4.746 -16.841 1.00 80.62 85 GLY A O 1
ATOM 615 N N . ILE A 1 86 ? 10.948 5.075 -16.501 1.00 78.19 86 ILE A N 1
ATOM 616 C CA . ILE A 1 86 ? 10.606 5.128 -17.928 1.00 78.19 86 ILE A CA 1
ATOM 617 C C . ILE A 1 86 ? 11.153 6.430 -18.526 1.00 78.19 86 ILE A C 1
ATOM 619 O O . ILE A 1 86 ? 10.747 7.541 -18.160 1.00 78.19 86 ILE A O 1
ATOM 623 N N . LYS A 1 87 ?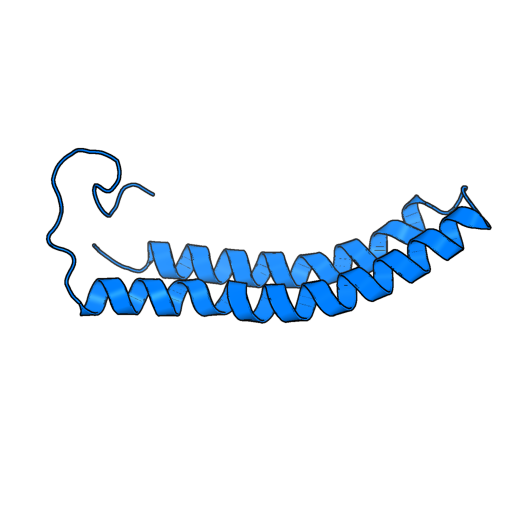 12.119 6.296 -19.438 1.00 66.31 87 LYS A N 1
ATOM 624 C CA . LYS A 1 87 ? 12.616 7.398 -20.267 1.00 66.31 87 LYS A CA 1
ATOM 625 C C . LYS A 1 87 ? 11.638 7.566 -21.425 1.00 66.31 87 LYS A C 1
ATOM 627 O O . LYS A 1 87 ? 11.461 6.630 -22.209 1.00 66.31 87 LYS A O 1
ATOM 632 N N . LEU A 1 88 ? 10.952 8.707 -21.445 1.00 62.56 88 LEU A N 1
ATOM 633 C CA . LEU A 1 88 ? 10.059 9.075 -22.535 1.00 62.56 88 LEU A CA 1
ATOM 634 C C . LEU A 1 88 ? 10.833 9.835 -23.605 1.00 62.56 88 LEU A C 1
ATOM 636 O O . LEU A 1 88 ? 11.643 10.697 -23.190 1.00 62.56 88 LEU A O 1
#

InterPro domains:
  IPR002379 V-ATPase proteolipid subunit C-like domain [PF00137] (25-82)
  IPR035921 F/V-ATP synthase subunit C superfamily [G3DSA:1.20.120.610] (4-85)
  IPR035921 F/V-ATP synthase subunit C superfamily [SSF81333] (16-84)